Protein AF-A0A914NMJ1-F1 (afdb_monomer_lite)

Structure (mmCIF, N/CA/C/O backbone):
data_AF-A0A914NMJ1-F1
#
_entry.id   AF-A0A914NMJ1-F1
#
loop_
_atom_site.group_PDB
_atom_site.id
_atom_site.type_symbol
_atom_site.label_atom_id
_atom_site.label_alt_id
_atom_site.label_comp_id
_atom_site.label_asym_id
_atom_site.label_entity_id
_atom_site.label_seq_id
_atom_site.pdbx_PDB_ins_code
_atom_site.Cartn_x
_atom_site.Cartn_y
_atom_site.Cartn_z
_atom_site.occupancy
_atom_site.B_iso_or_equiv
_atom_site.auth_seq_id
_atom_site.auth_comp_id
_atom_site.auth_asym_id
_atom_site.auth_atom_id
_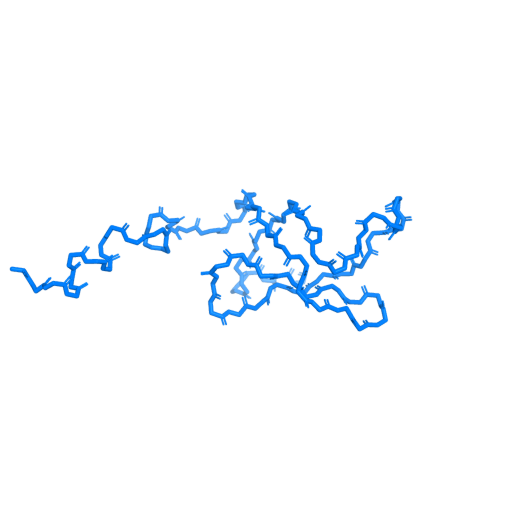atom_site.pdbx_PDB_model_num
ATOM 1 N N . MET A 1 1 ? 18.504 3.911 -27.581 1.00 65.06 1 MET A N 1
ATOM 2 C CA . MET A 1 1 ? 17.860 3.595 -26.283 1.00 65.06 1 MET A CA 1
ATOM 3 C C . MET A 1 1 ? 16.633 2.742 -26.573 1.00 65.06 1 MET A C 1
ATOM 5 O O . MET A 1 1 ? 15.864 3.132 -27.443 1.00 65.06 1 MET A O 1
ATOM 9 N N . SER A 1 2 ? 16.485 1.568 -25.955 1.00 91.50 2 SER A N 1
ATOM 10 C CA . SER A 1 2 ? 15.343 0.679 -26.230 1.00 91.50 2 SER A CA 1
ATOM 11 C C . SER A 1 2 ? 14.021 1.292 -25.743 1.00 91.50 2 SER A C 1
ATOM 13 O O . SER A 1 2 ? 14.016 2.129 -24.837 1.00 91.50 2 SER A O 1
ATOM 15 N N . LEU A 1 3 ? 12.892 0.864 -26.321 1.00 92.38 3 LEU A N 1
ATOM 16 C CA . LEU A 1 3 ? 11.555 1.302 -25.897 1.00 92.38 3 LEU A CA 1
ATOM 17 C C . LEU A 1 3 ? 11.316 1.026 -24.403 1.00 92.38 3 LEU A C 1
ATOM 19 O O . LEU A 1 3 ? 10.826 1.898 -23.691 1.00 92.38 3 LEU A O 1
ATOM 23 N N . PHE A 1 4 ? 11.752 -0.138 -23.915 1.00 92.81 4 PHE A N 1
ATOM 24 C CA . PHE A 1 4 ? 11.710 -0.485 -22.494 1.00 92.81 4 PHE A CA 1
ATOM 25 C C . PHE A 1 4 ? 12.479 0.520 -21.627 1.00 92.81 4 PHE A C 1
ATOM 27 O O . PHE A 1 4 ? 11.925 1.045 -20.665 1.00 92.81 4 PHE A O 1
ATOM 34 N N . ALA A 1 5 ? 13.725 0.849 -21.990 1.00 93.12 5 ALA A N 1
ATOM 35 C CA . ALA A 1 5 ? 14.533 1.802 -21.229 1.00 93.12 5 ALA A CA 1
ATOM 36 C C . ALA A 1 5 ? 13.885 3.194 -21.184 1.00 93.12 5 ALA A C 1
ATOM 38 O O . ALA A 1 5 ? 13.929 3.861 -20.151 1.00 93.12 5 ALA A O 1
ATOM 39 N N . LYS A 1 6 ? 13.239 3.615 -22.281 1.00 91.56 6 LYS A N 1
ATOM 40 C CA . LYS A 1 6 ? 12.485 4.873 -22.332 1.00 91.56 6 LYS A CA 1
ATOM 41 C C . LYS A 1 6 ? 11.280 4.831 -21.386 1.00 91.56 6 LYS A C 1
ATOM 43 O O . LYS A 1 6 ? 11.154 5.713 -20.546 1.00 91.56 6 LYS A O 1
ATOM 48 N N . LEU A 1 7 ? 10.437 3.800 -21.471 1.00 92.38 7 LEU A N 1
ATOM 49 C CA . LEU A 1 7 ? 9.260 3.656 -20.603 1.00 92.38 7 LEU A CA 1
ATOM 50 C C . LEU A 1 7 ? 9.639 3.571 -19.121 1.00 92.38 7 LEU A C 1
ATOM 52 O O . LEU A 1 7 ? 9.018 4.229 -18.292 1.00 92.38 7 LEU A O 1
ATOM 56 N N . PHE A 1 8 ? 10.689 2.820 -18.793 1.00 88.25 8 PHE A N 1
ATOM 57 C CA . PHE A 1 8 ? 11.169 2.695 -17.422 1.00 88.25 8 PHE A CA 1
ATOM 58 C C . PHE A 1 8 ? 11.669 4.040 -16.873 1.00 88.25 8 PHE A C 1
ATOM 60 O O . PHE A 1 8 ? 11.226 4.460 -15.805 1.00 88.25 8 PHE A O 1
ATOM 67 N N . ARG A 1 9 ? 12.511 4.760 -17.632 1.00 88.25 9 ARG A N 1
ATOM 68 C CA . ARG A 1 9 ? 13.074 6.071 -17.251 1.00 88.25 9 ARG A CA 1
ATOM 69 C C . ARG A 1 9 ? 12.002 7.121 -16.940 1.00 88.25 9 ARG A C 1
ATOM 71 O O . ARG A 1 9 ? 12.233 7.950 -16.069 1.00 88.25 9 ARG A O 1
ATOM 78 N N . TYR A 1 10 ? 10.869 7.086 -17.642 1.00 87.50 10 TYR A N 1
ATOM 79 C CA . TYR A 1 10 ? 9.756 8.030 -17.469 1.00 87.50 10 TYR A CA 1
ATOM 80 C C . TYR A 1 10 ? 8.588 7.466 -16.643 1.00 87.50 10 TYR A C 1
ATOM 82 O O . TYR A 1 10 ? 7.530 8.089 -16.563 1.00 87.50 10 TYR A O 1
ATOM 90 N N . SER A 1 11 ? 8.743 6.286 -16.039 1.00 85.75 11 SER A N 1
ATOM 91 C CA . SER A 1 11 ? 7.709 5.715 -15.179 1.00 85.75 11 SER A CA 1
ATOM 92 C C . SER A 1 11 ? 7.615 6.473 -13.853 1.00 85.75 11 SER A C 1
ATOM 94 O O . SER A 1 11 ? 8.630 6.880 -13.284 1.00 85.75 11 SER A O 1
ATOM 96 N N . LYS A 1 12 ? 6.396 6.593 -13.308 1.00 77.69 12 LYS A N 1
ATOM 97 C CA . LYS A 1 12 ? 6.164 7.201 -11.985 1.00 77.69 12 LYS A CA 1
ATOM 98 C C . LYS A 1 12 ? 6.966 6.528 -10.876 1.00 77.69 12 LYS A C 1
ATOM 100 O O . LYS A 1 12 ? 7.393 7.195 -9.944 1.00 77.69 12 LYS A O 1
ATOM 105 N N . PHE A 1 13 ? 7.223 5.230 -11.016 1.00 75.50 13 PHE A N 1
ATOM 106 C CA . PHE A 1 13 ? 8.058 4.474 -10.092 1.00 75.50 13 PHE A CA 1
ATOM 107 C C . PHE A 1 13 ? 9.492 5.019 -10.014 1.00 75.50 13 PHE A C 1
ATOM 109 O O . PHE A 1 13 ? 10.005 5.238 -8.923 1.00 75.50 13 PHE A O 1
ATOM 116 N N . VAL A 1 14 ? 10.126 5.278 -11.163 1.00 80.38 14 VAL A N 1
ATOM 117 C CA . VAL A 1 14 ? 11.485 5.843 -11.212 1.00 80.38 14 VAL A CA 1
ATOM 118 C C . VAL A 1 14 ? 11.487 7.321 -10.803 1.00 80.38 14 VAL A C 1
ATOM 120 O O . VAL A 1 14 ? 12.434 7.770 -10.162 1.00 80.38 14 VAL A O 1
ATOM 123 N N . GLU A 1 15 ? 10.422 8.064 -11.120 1.00 71.50 15 GLU A N 1
ATOM 124 C CA . GLU A 1 15 ? 10.248 9.474 -10.732 1.00 71.50 15 GLU A CA 1
ATOM 125 C C . GLU A 1 15 ? 10.129 9.667 -9.207 1.00 71.50 15 GLU A C 1
ATOM 127 O O . GLU A 1 15 ? 10.621 10.658 -8.676 1.00 71.50 15 GLU A O 1
ATOM 132 N N . LEU A 1 16 ? 9.529 8.707 -8.493 1.00 71.12 16 LEU A N 1
ATOM 133 C CA . LEU A 1 16 ? 9.316 8.761 -7.039 1.00 71.12 16 LEU A CA 1
ATOM 134 C C . LEU A 1 16 ? 10.619 8.760 -6.212 1.00 71.12 16 LEU A C 1
ATOM 136 O O . LEU A 1 16 ? 10.623 9.252 -5.080 1.00 71.12 16 LEU A O 1
ATOM 140 N N . GLY A 1 17 ? 11.729 8.258 -6.767 1.00 73.88 17 GLY A N 1
ATOM 141 C CA . GLY A 1 17 ? 13.042 8.284 -6.116 1.00 73.88 17 GLY A CA 1
ATOM 142 C C . GLY A 1 17 ? 13.059 7.602 -4.738 1.00 73.88 17 GLY A C 1
ATOM 143 O O . GLY A 1 17 ? 12.486 6.530 -4.555 1.00 73.88 17 GLY A O 1
ATOM 144 N N . SER A 1 18 ? 13.734 8.213 -3.754 1.00 70.00 18 SER A N 1
ATOM 145 C CA . 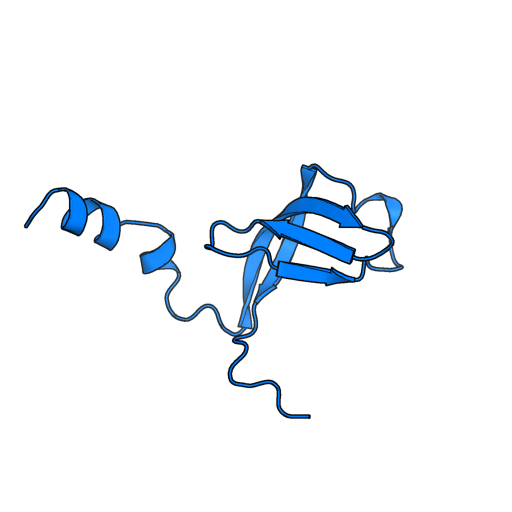SER A 1 18 ? 13.721 7.724 -2.366 1.00 70.00 18 SER A CA 1
ATOM 146 C C . SER A 1 18 ? 12.397 8.079 -1.691 1.00 70.00 18 SER A C 1
ATOM 148 O O . SER A 1 18 ? 12.172 9.221 -1.290 1.00 70.00 18 SER A O 1
ATOM 150 N N . VAL A 1 19 ? 11.514 7.093 -1.557 1.00 71.88 19 VAL A N 1
ATOM 151 C CA . VAL A 1 19 ? 10.155 7.263 -1.013 1.00 71.88 19 VAL A CA 1
ATOM 152 C C . VAL A 1 19 ? 10.102 7.386 0.514 1.00 71.88 19 VAL A C 1
ATOM 154 O O . VAL A 1 19 ? 9.029 7.600 1.078 1.00 71.88 19 VAL A O 1
ATOM 157 N N . ASN A 1 20 ? 11.242 7.257 1.201 1.00 79.62 20 ASN A N 1
ATOM 158 C CA . ASN A 1 20 ? 11.286 7.248 2.659 1.00 79.62 20 ASN A CA 1
ATOM 159 C C . ASN A 1 20 ? 10.837 8.601 3.239 1.00 79.62 20 ASN A C 1
ATOM 161 O O . ASN A 1 20 ? 11.423 9.645 2.957 1.00 79.62 20 ASN A O 1
ATOM 165 N N . GLY A 1 21 ? 9.785 8.581 4.054 1.00 80.62 21 GLY A N 1
ATOM 166 C CA . GLY A 1 21 ? 9.190 9.764 4.674 1.00 80.62 21 GLY A CA 1
ATOM 167 C C . GLY A 1 21 ? 8.230 10.554 3.776 1.00 80.62 21 GLY A C 1
ATOM 168 O O . GLY A 1 21 ? 7.580 11.484 4.270 1.00 80.62 21 GLY A O 1
ATOM 169 N N . GLN A 1 22 ? 8.079 10.185 2.498 1.00 83.94 22 GLN A N 1
ATOM 170 C CA . GLN A 1 22 ? 7.170 10.870 1.579 1.00 83.94 22 GLN A CA 1
ATOM 171 C C . GLN A 1 22 ? 5.704 10.511 1.851 1.00 83.94 22 GLN A C 1
ATOM 173 O O . GLN A 1 22 ? 5.377 9.396 2.264 1.00 83.94 22 GLN A O 1
ATOM 178 N N . LYS A 1 23 ? 4.812 11.482 1.620 1.00 89.44 23 LYS A N 1
ATOM 179 C CA . LYS A 1 23 ? 3.357 11.298 1.684 1.00 89.44 23 LYS A CA 1
ATOM 180 C C . LYS A 1 23 ? 2.833 10.980 0.288 1.00 89.44 23 LYS A C 1
ATOM 182 O O . LYS A 1 23 ? 3.019 11.780 -0.623 1.00 89.44 23 LYS A O 1
ATOM 187 N N . ILE A 1 24 ? 2.171 9.841 0.138 1.00 90.31 24 ILE A N 1
ATOM 188 C CA . ILE A 1 24 ? 1.689 9.327 -1.147 1.00 90.31 24 ILE A CA 1
ATOM 189 C C . ILE A 1 24 ? 0.214 8.963 -1.001 1.00 90.31 24 ILE A C 1
ATOM 191 O O . ILE A 1 24 ? -0.231 8.521 0.061 1.00 90.31 24 ILE A O 1
ATOM 195 N N . VAL A 1 25 ? -0.558 9.180 -2.063 1.00 93.69 25 VAL A N 1
ATOM 196 C CA . VAL A 1 25 ? -1.950 8.735 -2.125 1.00 93.69 25 VAL A CA 1
ATOM 197 C C . VAL A 1 25 ? -1.972 7.267 -2.533 1.00 93.69 25 VAL A C 1
ATOM 199 O O . VAL A 1 25 ? -1.417 6.902 -3.566 1.00 93.69 25 VAL A O 1
ATOM 202 N N . GLY A 1 26 ? -2.620 6.443 -1.721 1.00 95.06 26 GLY A N 1
ATOM 203 C CA . GLY A 1 26 ? -2.923 5.053 -2.030 1.00 95.06 26 GLY A CA 1
ATOM 204 C C . GLY A 1 26 ? -4.424 4.794 -2.003 1.00 95.06 26 GLY A C 1
ATOM 205 O O . GLY A 1 26 ? -5.218 5.656 -1.621 1.00 95.06 26 GLY A O 1
ATOM 206 N N . ARG A 1 27 ? -4.815 3.584 -2.385 1.00 97.62 27 ARG A N 1
ATOM 207 C CA . ARG A 1 27 ? -6.199 3.116 -2.393 1.00 97.62 27 ARG A CA 1
ATOM 208 C C . ARG A 1 27 ? -6.315 1.842 -1.571 1.00 97.62 27 ARG A C 1
ATOM 210 O O . ARG A 1 27 ? -5.512 0.926 -1.731 1.00 97.62 27 ARG A O 1
ATOM 217 N N . ILE A 1 28 ? -7.315 1.765 -0.698 1.00 97.94 28 ILE A N 1
ATOM 218 C CA . ILE A 1 28 ? -7.580 0.539 0.065 1.00 97.94 28 ILE A CA 1
ATOM 219 C C . ILE A 1 28 ? -8.106 -0.521 -0.906 1.00 97.94 28 ILE A C 1
ATOM 221 O O . ILE A 1 28 ? -9.174 -0.345 -1.490 1.00 97.94 28 ILE A O 1
ATOM 225 N N . VAL A 1 29 ? -7.375 -1.619 -1.077 1.00 97.94 29 VAL A N 1
ATOM 226 C CA . VAL A 1 29 ? -7.739 -2.711 -1.999 1.00 97.94 29 VAL A CA 1
ATOM 227 C C . VAL A 1 29 ? -8.262 -3.945 -1.276 1.00 97.94 29 VAL A C 1
ATOM 229 O O . VAL A 1 29 ? -9.021 -4.717 -1.852 1.00 97.94 29 VAL A O 1
ATOM 232 N N . HIS A 1 30 ? -7.897 -4.125 -0.006 1.00 97.56 30 HIS A N 1
ATOM 233 C CA . HIS A 1 30 ? -8.369 -5.241 0.806 1.00 97.56 30 HIS A CA 1
ATOM 234 C C . HIS A 1 30 ? -8.407 -4.858 2.288 1.00 97.56 30 HIS A C 1
ATOM 236 O O . HIS A 1 30 ? -7.650 -3.995 2.739 1.00 97.56 30 HIS A O 1
ATOM 242 N N . ARG A 1 31 ? -9.286 -5.507 3.055 1.00 95.31 31 ARG A N 1
ATOM 243 C CA . ARG A 1 31 ? -9.403 -5.316 4.503 1.00 95.31 31 ARG A CA 1
ATOM 244 C C . ARG A 1 31 ? -9.566 -6.665 5.194 1.00 95.31 31 ARG A C 1
ATOM 246 O O . ARG A 1 31 ? -10.477 -7.414 4.858 1.00 95.31 31 ARG A O 1
ATOM 253 N N . VAL A 1 32 ? -8.719 -6.939 6.185 1.00 95.44 32 VAL A N 1
ATOM 254 C CA . VAL A 1 32 ? -8.810 -8.127 7.049 1.00 95.44 32 VAL A CA 1
ATOM 255 C C . VAL A 1 32 ? -8.878 -7.649 8.488 1.00 95.44 32 VAL A C 1
ATOM 257 O O . VAL A 1 32 ? -7.907 -7.104 8.996 1.00 95.44 32 VAL A O 1
ATOM 260 N N . ASN A 1 33 ? -10.021 -7.824 9.152 1.00 92.62 33 ASN A N 1
ATOM 261 C CA . ASN A 1 33 ? -10.265 -7.264 10.485 1.00 92.62 33 ASN A CA 1
ATOM 262 C C . ASN A 1 33 ? -10.009 -5.738 10.512 1.00 92.62 33 ASN A C 1
ATOM 264 O O . ASN A 1 33 ? -10.744 -4.959 9.888 1.00 92.62 33 ASN A O 1
ATOM 268 N N . ASP A 1 34 ? -8.951 -5.319 11.208 1.00 93.75 34 ASP A N 1
ATOM 269 C CA . ASP A 1 34 ? -8.488 -3.933 11.294 1.00 93.75 34 ASP A CA 1
ATOM 270 C C . ASP A 1 34 ? -7.256 -3.643 10.429 1.00 93.75 34 ASP A C 1
ATOM 272 O O . ASP A 1 34 ? -6.755 -2.524 10.457 1.00 93.75 34 ASP A O 1
ATOM 276 N N . ASP A 1 35 ? -6.769 -4.603 9.647 1.00 95.81 35 ASP A N 1
ATOM 277 C CA . ASP A 1 35 ? -5.665 -4.401 8.711 1.00 95.81 35 ASP A CA 1
ATOM 278 C C . ASP A 1 35 ? -6.183 -3.926 7.352 1.00 95.81 35 ASP A C 1
ATOM 280 O O . ASP A 1 35 ? -7.023 -4.570 6.715 1.00 95.81 35 ASP A O 1
ATOM 284 N N . LEU A 1 36 ? -5.670 -2.779 6.911 1.00 97.06 36 LEU A N 1
ATOM 285 C CA . LEU A 1 36 ? -5.950 -2.168 5.618 1.00 97.06 36 LEU A CA 1
ATOM 286 C C . LEU A 1 36 ? -4.772 -2.432 4.684 1.00 97.06 36 LEU A C 1
ATOM 288 O O . LEU A 1 36 ? -3.653 -1.998 4.959 1.00 97.06 36 LEU A O 1
ATOM 292 N N . TYR A 1 37 ? -5.040 -3.103 3.570 1.00 96.88 37 TYR A N 1
ATOM 293 C CA . TYR A 1 37 ? -4.085 -3.274 2.482 1.00 96.88 37 TYR A CA 1
ATOM 294 C C . TYR A 1 37 ? -4.275 -2.135 1.490 1.00 96.88 37 TYR A C 1
ATOM 296 O O . TYR A 1 37 ? -5.362 -1.965 0.929 1.00 96.88 37 TYR A O 1
ATOM 304 N N . ILE A 1 38 ? -3.219 -1.357 1.291 1.00 96.81 38 ILE A N 1
ATOM 305 C CA . ILE A 1 38 ? -3.237 -0.115 0.526 1.00 96.81 38 ILE A CA 1
ATOM 306 C C . ILE A 1 38 ? -2.293 -0.272 -0.663 1.00 96.81 38 ILE A C 1
ATOM 308 O O . ILE A 1 38 ? -1.088 -0.453 -0.482 1.00 96.81 38 ILE A O 1
ATOM 312 N N . ASP A 1 39 ? -2.848 -0.191 -1.868 1.00 94.94 39 ASP A N 1
ATOM 313 C CA . ASP A 1 39 ? -2.077 -0.114 -3.106 1.00 94.94 39 ASP A CA 1
ATOM 314 C C . ASP A 1 39 ? -1.716 1.349 -3.388 1.00 94.94 39 ASP A C 1
ATOM 316 O O . ASP A 1 39 ? -2.553 2.246 -3.285 1.00 94.94 39 ASP A O 1
ATOM 320 N N . PHE A 1 40 ? -0.457 1.593 -3.725 1.00 91.44 40 PHE A N 1
ATOM 321 C CA . PHE A 1 40 ? 0.084 2.912 -4.054 1.00 91.44 40 PHE A CA 1
ATOM 322 C C . PHE A 1 40 ? 0.975 2.864 -5.309 1.00 91.44 40 PHE A C 1
ATOM 324 O O . PHE A 1 40 ? 1.789 3.760 -5.531 1.00 91.44 40 PHE A O 1
ATOM 331 N N . GLY A 1 41 ? 0.825 1.822 -6.139 1.00 87.69 41 GLY A N 1
ATOM 332 C CA . GLY A 1 41 ? 1.541 1.673 -7.409 1.00 87.69 41 GLY A CA 1
ATOM 333 C C . GLY A 1 41 ? 2.926 1.028 -7.298 1.00 87.69 41 GLY A C 1
ATOM 334 O O . GLY A 1 41 ? 3.681 1.025 -8.271 1.00 87.69 41 GLY A O 1
ATOM 335 N N . CYS A 1 42 ? 3.276 0.478 -6.132 1.00 85.44 42 CYS A N 1
ATOM 336 C CA . CYS A 1 42 ? 4.477 -0.336 -5.953 1.00 85.44 42 CYS A CA 1
ATOM 337 C C . CYS A 1 42 ? 4.170 -1.835 -6.039 1.00 85.44 42 CYS A C 1
ATOM 339 O O . CYS A 1 42 ? 3.025 -2.261 -6.107 1.00 85.44 42 CYS A O 1
ATOM 341 N N . LYS A 1 43 ? 5.227 -2.656 -6.032 1.00 85.50 43 LYS A N 1
ATOM 342 C CA . LYS A 1 43 ? 5.116 -4.120 -6.142 1.00 85.50 43 LYS A CA 1
ATOM 343 C C . LYS A 1 43 ? 4.306 -4.758 -5.007 1.00 85.50 43 LYS A C 1
ATOM 345 O O . LYS A 1 43 ? 3.688 -5.797 -5.213 1.00 85.50 43 LYS A O 1
ATOM 350 N N . PHE A 1 44 ? 4.363 -4.172 -3.814 1.00 88.88 44 PHE A N 1
ATOM 351 C CA . PHE A 1 44 ? 3.712 -4.689 -2.618 1.00 88.88 44 PHE A CA 1
ATOM 352 C C . PHE A 1 44 ? 2.792 -3.631 -2.021 1.00 88.88 44 PHE A C 1
ATOM 354 O O . PHE A 1 44 ? 3.109 -2.441 -2.048 1.00 88.88 44 PHE A O 1
ATOM 361 N N . ASN A 1 45 ? 1.692 -4.089 -1.430 1.00 91.62 45 ASN A N 1
ATOM 362 C CA . ASN A 1 45 ? 0.780 -3.227 -0.690 1.00 91.62 45 ASN A CA 1
ATOM 363 C C . ASN A 1 45 ? 1.414 -2.783 0.630 1.00 91.62 45 ASN A C 1
ATOM 365 O O . ASN A 1 45 ? 2.112 -3.556 1.292 1.00 91.62 45 ASN A O 1
ATOM 369 N N . ALA A 1 46 ? 1.095 -1.565 1.055 1.00 91.69 46 ALA A N 1
ATOM 370 C CA . ALA A 1 46 ? 1.336 -1.136 2.423 1.00 91.69 46 ALA A CA 1
ATOM 371 C C . ALA A 1 46 ? 0.235 -1.717 3.314 1.00 91.69 46 ALA A C 1
ATOM 373 O O . ALA A 1 46 ? -0.934 -1.743 2.924 1.00 91.69 46 ALA A O 1
ATOM 374 N N . VAL A 1 47 ? 0.603 -2.169 4.511 1.00 93.38 47 VAL A N 1
ATOM 375 C CA . VAL A 1 47 ? -0.355 -2.664 5.503 1.00 93.38 47 VAL A CA 1
ATOM 376 C C . VAL A 1 47 ? -0.351 -1.719 6.691 1.00 93.38 47 VAL A C 1
ATOM 378 O O . VAL A 1 47 ? 0.698 -1.434 7.268 1.00 93.38 47 VAL A O 1
ATOM 381 N N . CYS A 1 48 ? -1.522 -1.197 7.039 1.00 93.00 48 CYS A N 1
ATOM 382 C CA . CYS A 1 48 ? -1.694 -0.291 8.171 1.00 93.00 48 CYS A CA 1
ATOM 383 C C . CYS A 1 48 ? -2.936 -0.671 8.973 1.00 93.00 48 CYS A C 1
ATOM 385 O O . CYS A 1 48 ? -3.943 -1.102 8.411 1.00 93.00 48 CYS A O 1
ATOM 387 N N . LYS A 1 49 ? -2.889 -0.445 10.288 1.00 95.12 49 LYS A N 1
ATOM 388 C CA . LYS A 1 49 ? -4.073 -0.583 11.138 1.00 95.12 49 LYS A CA 1
ATOM 389 C C . LYS A 1 49 ? -5.075 0.529 10.834 1.00 95.12 49 LYS A C 1
ATOM 391 O O . LYS A 1 49 ? -4.701 1.690 10.659 1.00 95.12 49 LYS A O 1
ATOM 396 N N . ARG A 1 50 ? -6.355 0.170 10.814 1.00 95.44 50 ARG A N 1
ATOM 397 C CA . ARG A 1 50 ? -7.480 1.083 10.634 1.00 95.44 50 ARG A CA 1
ATOM 398 C C . ARG A 1 50 ? -7.495 2.119 11.763 1.00 95.44 50 ARG A C 1
ATOM 400 O O . ARG A 1 50 ? -7.545 1.737 12.935 1.00 95.44 50 ARG A O 1
ATOM 407 N N . PRO A 1 51 ? -7.469 3.423 11.445 1.00 95.12 51 PRO A N 1
ATOM 408 C CA . PRO A 1 51 ? -7.583 4.460 12.460 1.00 95.12 51 PRO A CA 1
ATOM 409 C C . PRO A 1 51 ? -8.907 4.363 13.225 1.00 95.12 51 PRO A C 1
ATOM 411 O O . PRO A 1 51 ? -9.953 4.073 12.647 1.00 95.12 51 PRO A O 1
ATOM 414 N N . LYS A 1 52 ? -8.867 4.638 14.536 1.00 94.50 52 LYS A N 1
ATOM 415 C CA . LYS A 1 52 ? -10.078 4.674 15.379 1.00 94.50 52 LYS A CA 1
ATOM 416 C C . LYS A 1 52 ? -10.963 5.882 15.070 1.00 94.50 52 LYS A C 1
ATOM 418 O O . LYS A 1 52 ? -12.178 5.798 15.189 1.00 94.50 52 LYS A O 1
ATOM 423 N N . LYS A 1 53 ? -10.346 7.004 14.693 1.00 95.94 53 LYS A N 1
ATOM 424 C CA . LYS A 1 53 ? -11.053 8.222 14.295 1.00 95.94 53 LYS A CA 1
ATOM 425 C C . LYS A 1 53 ? -11.645 8.033 12.901 1.00 95.94 53 LYS A C 1
ATOM 427 O O . LYS A 1 53 ? -10.917 7.613 12.006 1.00 95.94 53 LYS A O 1
ATOM 432 N N . ASP A 1 54 ? -12.922 8.373 12.740 1.00 94.25 54 ASP A N 1
ATOM 433 C CA . ASP A 1 54 ? -13.678 8.277 11.483 1.00 94.25 54 ASP A CA 1
ATOM 434 C C . ASP A 1 54 ? -13.503 6.917 10.787 1.00 94.25 54 ASP A C 1
ATOM 436 O O . ASP A 1 54 ? -13.298 6.806 9.574 1.00 94.25 54 ASP A O 1
ATOM 440 N N . SER A 1 55 ? -13.494 5.862 11.599 1.00 93.62 55 SER A N 1
ATOM 441 C CA . SER A 1 55 ? -13.091 4.517 11.201 1.00 93.62 55 SER A CA 1
ATOM 442 C C . SER A 1 55 ? -13.972 3.916 10.091 1.00 93.62 55 SER A C 1
ATOM 444 O O . SER A 1 55 ? -13.546 3.004 9.380 1.00 93.62 55 SER A O 1
ATOM 446 N N . GLU A 1 56 ? -15.182 4.448 9.933 1.00 94.69 56 GLU A N 1
ATOM 447 C CA . GLU A 1 56 ? -16.174 4.146 8.905 1.00 94.69 56 GLU A CA 1
ATOM 448 C C . GLU A 1 56 ? -15.790 4.651 7.506 1.00 94.69 56 GLU A C 1
ATOM 450 O O . GLU A 1 56 ? -16.277 4.112 6.516 1.00 94.69 56 GLU A O 1
ATOM 455 N N . LYS A 1 57 ? -14.881 5.630 7.394 1.00 95.75 57 LYS A N 1
ATOM 456 C CA . LYS A 1 57 ? -14.419 6.172 6.098 1.00 95.75 57 LYS A CA 1
ATOM 457 C C . LYS A 1 57 ? -13.386 5.272 5.408 1.00 95.75 57 LYS A C 1
ATOM 459 O O . LYS A 1 57 ? -13.152 5.384 4.201 1.00 95.75 57 LYS A O 1
ATOM 464 N N . TYR A 1 58 ? -12.765 4.366 6.163 1.00 96.00 58 TYR A N 1
ATOM 465 C CA . TYR A 1 58 ? -11.699 3.479 5.695 1.00 96.00 58 TYR A CA 1
ATOM 466 C C . TYR A 1 58 ? -12.270 2.163 5.148 1.00 96.00 58 TYR A C 1
ATOM 468 O O . TYR A 1 58 ? -12.079 1.086 5.720 1.00 96.00 58 TYR A O 1
ATOM 476 N N . VAL A 1 59 ? -12.998 2.267 4.036 1.00 95.94 59 VAL A N 1
ATOM 477 C CA . VAL A 1 59 ? -13.583 1.138 3.300 1.00 95.94 59 VAL A CA 1
ATOM 478 C C . VAL A 1 59 ? -12.771 0.803 2.050 1.00 95.94 59 VAL A C 1
ATOM 480 O O . VAL A 1 59 ? -11.965 1.603 1.574 1.00 95.94 59 VAL A O 1
ATOM 483 N N . ILE A 1 60 ? -12.974 -0.400 1.511 1.00 97.56 60 ILE A N 1
ATOM 484 C CA . ILE A 1 60 ? -12.354 -0.813 0.248 1.00 97.56 60 ILE A CA 1
ATOM 485 C C . ILE A 1 60 ? -12.758 0.178 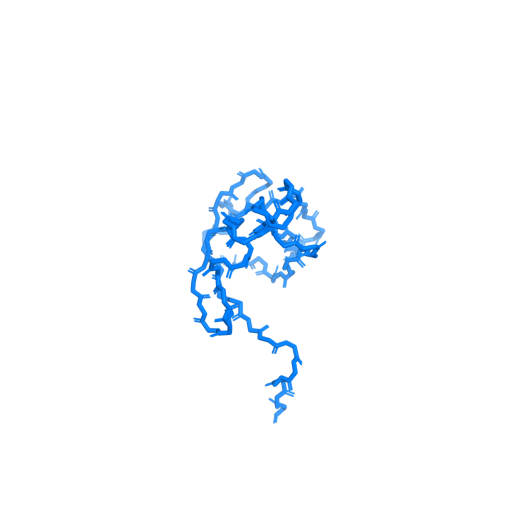-0.850 1.00 97.56 60 ILE A C 1
ATOM 487 O O . ILE A 1 60 ? -13.920 0.554 -0.976 1.00 97.56 60 ILE A O 1
ATOM 491 N N . GLY A 1 61 ? -11.778 0.611 -1.636 1.00 96.88 61 GLY A N 1
ATOM 492 C CA . GLY A 1 61 ? -11.933 1.600 -2.692 1.00 96.88 61 GLY A CA 1
ATOM 493 C C . GLY A 1 61 ? -11.615 3.035 -2.272 1.00 96.88 61 GLY A C 1
ATOM 494 O O . GLY A 1 61 ? -11.358 3.836 -3.172 1.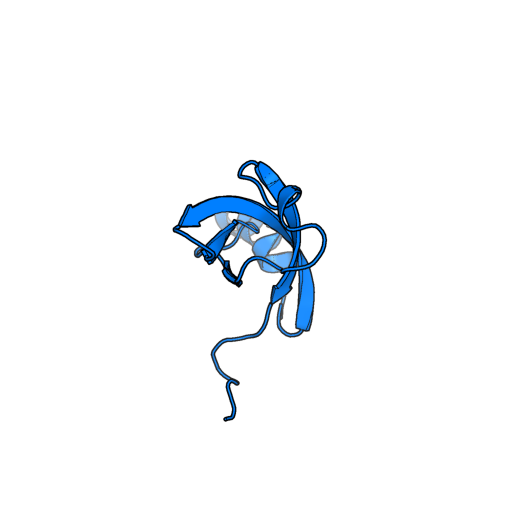00 96.88 61 GLY A O 1
ATOM 495 N N . SER A 1 62 ? -11.571 3.351 -0.970 1.00 97.19 62 SER A N 1
ATOM 496 C CA . SER A 1 62 ? -11.235 4.694 -0.476 1.00 97.19 62 SER A CA 1
ATOM 497 C C . SER A 1 62 ? -9.795 5.083 -0.806 1.00 97.19 62 SER A C 1
ATOM 499 O O . SER A 1 62 ? -8.866 4.293 -0.616 1.00 97.19 62 SER A O 1
ATOM 501 N N . ASN A 1 63 ? -9.610 6.334 -1.235 1.00 97.50 63 ASN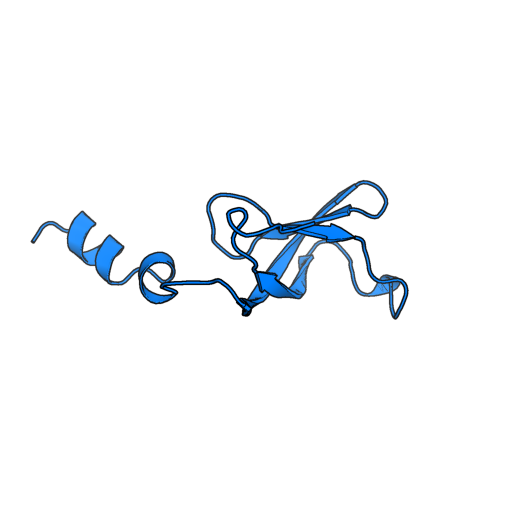 A N 1
ATOM 502 C CA . ASN A 1 63 ? -8.292 6.947 -1.364 1.00 97.50 63 ASN A CA 1
ATOM 503 C C . ASN A 1 63 ? -7.814 7.440 0.007 1.00 97.50 63 ASN A C 1
ATOM 505 O O . ASN A 1 63 ? -8.556 8.099 0.736 1.00 97.50 63 ASN A O 1
ATOM 509 N N . VAL A 1 64 ? -6.568 7.132 0.349 1.00 96.31 64 VAL A N 1
ATOM 510 C CA . VAL A 1 64 ? -5.951 7.437 1.641 1.00 96.31 64 VAL A CA 1
ATOM 511 C C . VAL A 1 64 ? -4.566 8.029 1.442 1.00 96.31 64 VAL A C 1
ATOM 513 O O . VAL A 1 64 ? -3.849 7.675 0.511 1.00 96.31 64 VAL A O 1
ATOM 516 N N . LEU A 1 65 ? -4.174 8.929 2.338 1.00 95.31 65 LEU A N 1
ATOM 517 C CA . LEU A 1 65 ? -2.816 9.454 2.379 1.00 95.31 65 LEU A CA 1
ATOM 518 C C . LEU A 1 65 ? -1.981 8.588 3.322 1.00 95.31 65 LEU A C 1
ATOM 520 O O . LEU A 1 65 ? -2.283 8.511 4.514 1.00 95.31 65 LEU A O 1
ATOM 524 N N . ILE A 1 66 ? -0.931 7.962 2.800 1.00 92.56 66 ILE A N 1
ATOM 525 C CA . ILE A 1 66 ? 0.018 7.165 3.581 1.00 92.56 66 ILE A CA 1
ATOM 526 C C . ILE A 1 66 ? 1.389 7.828 3.591 1.00 92.56 66 ILE A C 1
ATOM 528 O O . ILE A 1 66 ? 1.750 8.559 2.669 1.00 92.56 66 ILE A O 1
ATOM 532 N N . ARG A 1 67 ? 2.164 7.570 4.645 1.00 90.62 67 ARG A N 1
ATOM 533 C CA . ARG A 1 67 ? 3.593 7.880 4.680 1.00 90.62 67 ARG A CA 1
ATOM 534 C C . ARG A 1 67 ? 4.361 6.573 4.591 1.00 90.62 67 ARG A C 1
ATOM 536 O O . ARG A 1 67 ? 4.150 5.695 5.423 1.00 90.62 67 ARG A O 1
ATOM 543 N N . ILE A 1 68 ? 5.229 6.458 3.594 1.00 84.69 68 ILE A N 1
ATOM 544 C CA . ILE A 1 68 ? 6.037 5.255 3.400 1.00 84.69 68 ILE A CA 1
ATOM 545 C C . ILE A 1 68 ? 7.329 5.399 4.184 1.00 84.69 68 ILE A C 1
ATOM 547 O O . ILE A 1 68 ? 7.986 6.437 4.128 1.00 84.69 68 ILE A O 1
ATOM 551 N N . PHE A 1 69 ? 7.685 4.346 4.905 1.00 80.88 69 PHE A N 1
ATOM 552 C CA . PHE A 1 69 ? 8.979 4.222 5.551 1.00 80.88 69 PHE A CA 1
ATOM 553 C C . PHE A 1 69 ? 9.707 3.031 4.950 1.00 80.88 69 PHE A C 1
ATOM 555 O O . PHE A 1 69 ? 9.110 1.974 4.740 1.00 80.88 69 PHE A O 1
ATOM 562 N N . ASP A 1 70 ? 10.984 3.224 4.645 1.00 70.19 70 ASP A N 1
ATOM 563 C CA . ASP A 1 70 ? 11.829 2.132 4.182 1.00 70.19 70 ASP A CA 1
ATOM 564 C C . ASP A 1 70 ? 12.007 1.096 5.304 1.00 70.19 70 ASP A C 1
ATOM 566 O O . ASP A 1 70 ? 12.291 1.435 6.457 1.00 70.19 70 ASP A O 1
ATOM 570 N N . THR A 1 71 ? 11.842 -0.181 4.963 1.00 57.12 71 THR A N 1
ATOM 571 C CA . THR A 1 71 ? 11.913 -1.303 5.908 1.00 57.12 71 THR A CA 1
ATOM 572 C C . THR A 1 71 ? 13.326 -1.488 6.481 1.00 57.12 71 THR A C 1
ATOM 574 O O . THR A 1 71 ? 13.478 -2.105 7.532 1.00 57.12 71 THR A O 1
ATOM 577 N N . GLY A 1 72 ? 14.358 -0.898 5.863 1.00 54.56 72 GLY A N 1
ATOM 578 C CA . GLY A 1 72 ? 15.746 -0.951 6.341 1.00 54.56 72 GLY A CA 1
ATOM 579 C C . GLY A 1 72 ? 16.063 -0.135 7.606 1.00 54.56 72 GLY A C 1
ATOM 580 O O . GLY A 1 72 ? 17.170 -0.253 8.122 1.00 54.56 72 GLY A O 1
ATOM 581 N N . ASN A 1 73 ? 15.138 0.691 8.116 1.00 42.78 73 ASN A N 1
ATOM 582 C CA . ASN A 1 73 ? 15.383 1.586 9.262 1.00 42.78 73 ASN A CA 1
ATOM 583 C C . ASN A 1 73 ? 14.315 1.506 10.370 1.00 42.78 73 ASN A C 1
ATOM 585 O O . ASN A 1 73 ? 14.089 2.481 11.087 1.00 42.78 73 ASN A O 1
ATOM 589 N N . PHE A 1 74 ? 13.687 0.344 10.574 1.00 45.28 74 PHE A N 1
ATOM 590 C CA . PHE A 1 74 ? 13.009 0.075 11.847 1.00 45.28 74 PHE A CA 1
ATOM 591 C C . PHE A 1 74 ? 14.068 -0.105 12.946 1.00 45.28 74 PHE A C 1
ATOM 593 O O . PHE A 1 74 ? 14.489 -1.219 13.253 1.00 45.28 74 PHE A O 1
ATOM 600 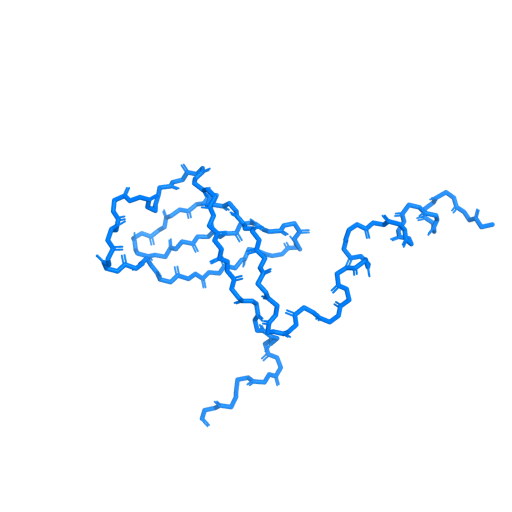N N . LYS A 1 75 ? 14.541 1.006 13.522 1.00 41.03 75 LYS A N 1
ATOM 601 C CA . LYS A 1 75 ? 15.147 0.973 14.853 1.00 41.03 75 LYS A CA 1
ATOM 602 C C . LYS A 1 75 ? 14.012 0.840 15.864 1.00 41.03 75 LYS A C 1
ATOM 604 O O . LYS A 1 75 ? 13.123 1.690 15.889 1.00 41.03 75 LYS A O 1
ATOM 609 N N . ASN A 1 76 ? 14.053 -0.252 16.624 1.00 38.59 76 ASN A N 1
ATOM 610 C CA . ASN A 1 76 ? 13.378 -0.353 17.916 1.00 38.59 76 ASN A CA 1
ATOM 611 C C . ASN A 1 76 ? 13.835 0.785 18.832 1.00 38.59 76 ASN A C 1
ATOM 613 O O . ASN A 1 76 ? 15.048 1.106 18.786 1.00 38.59 76 ASN A O 1
#

Organism: Meloidogyne incognita (NCBI:txid6306)

InterPro domains:
  IPR019375 Small ribosomal subunit protein bS1m [PF10246] (4-71)
  IPR019375 Small ribosomal subunit protein bS1m [PTHR13447] (4-70)

Radius of gyration: 15.03 Å; chains: 1; bounding box: 34×19×44 Å

Secondary structure (DSSP, 8-state):
--HHHHHHHTSHHHHT---TT-EEEEEEEEEETTEEEEE-SSSS-EEEEPPSTTGGG--TT-EEEEE---GGG---

pLDDT: mean 86.28, std 14.21, range [38.59, 97.94]

Foldseek 3Di:
DDPVVVCVCPDPVVVCPPQAFPKAKWFFADDDPQWTFTHRPDPGTDIDGQDPPVSVQRDGGHIDIDRDHDPVDPDD

Sequence (76 aa):
MSLFAKLFRYSKFVELGSVNGQKIVGRIVHRVNDDLYIDFGCKFNAVCKRPKKDSEKYVIGSNVLIRIFDTGNFKN